Protein AF-A0A2B9P9W4-F1 (afdb_monomer)

Radius of gyration: 16.67 Å; Cα contacts (8 Å, |Δi|>4): 137; chains: 1; bounding box: 28×39×41 Å

Solvent-accessible surface area (backbone atoms only — not comparable to full-atom values): 5024 Å² total; per-residue (Å²): 86,77,50,78,47,74,43,78,90,76,49,26,46,35,44,35,36,29,51,78,93,41,74,84,58,65,47,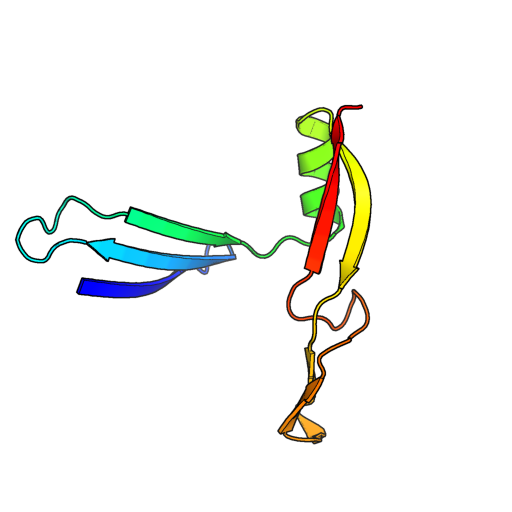71,50,73,48,65,79,66,55,76,65,59,50,47,53,54,28,54,77,68,50,32,37,79,78,47,77,45,49,26,29,25,75,38,72,93,74,72,41,79,35,75,73,36,55,72,93,59,24,78,47,68,46,76,43,71,42,77,108

Organism: Bacillus cereus (NCBI:txid1396)

Foldseek 3Di:
DWDWDADPVQQWTWIWDDDPVCVPPIDIDIDHDDDPVRVCVVCVVVQKDFPDKAAAWAQDVVVRDIDGDDDNVHGPDMDTDIDHD

Nearest PDB structures (foldseek):
  4hgy-assembly1_E  TM=5.062E-01  e=5.703E-01  Streptomyces caelestis
  8c3a-assembly1_e  TM=3.209E-01  e=9.282E+00  Candida albicans

Mean predicted aligned error: 4.75 Å

Secondary structure (DSSP, 8-state):
-EEEEEETTTTEEEEEE--TTSTT--EEEEEE---HHHHHHHHHHTTEEEEEEEE--EEETTTTEEES---TTT-S-EEEEEEE-

pLDDT: mean 93.99, std 3.2, range [80.12, 98.12]

Structure (mmCIF, N/CA/C/O backbone):
data_AF-A0A2B9P9W4-F1
#
_entry.id   AF-A0A2B9P9W4-F1
#
loop_
_atom_site.group_PDB
_atom_site.id
_atom_site.type_symbol
_atom_site.label_atom_id
_atom_site.label_alt_id
_atom_site.label_comp_id
_atom_site.label_asym_id
_atom_site.label_entity_id
_atom_site.label_seq_id
_atom_site.pdbx_PDB_ins_code
_atom_site.Cartn_x
_atom_site.Cartn_y
_atom_site.Cartn_z
_atom_site.occupancy
_atom_site.B_iso_or_equiv
_atom_site.auth_seq_id
_atom_site.auth_comp_id
_atom_site.auth_asym_id
_atom_site.auth_atom_id
_atom_site.pdbx_PDB_model_num
ATOM 1 N N . MET A 1 1 ? 6.194 7.213 -22.290 1.00 94.69 1 MET A N 1
ATOM 2 C CA . MET A 1 1 ? 7.068 6.153 -21.742 1.00 94.69 1 MET A CA 1
ATOM 3 C C . MET A 1 1 ? 6.671 5.915 -20.292 1.00 94.69 1 MET A C 1
ATOM 5 O O . MET A 1 1 ? 6.153 6.841 -19.678 1.00 94.69 1 MET A O 1
ATOM 9 N N . ARG A 1 2 ? 6.827 4.687 -19.783 1.00 96.50 2 ARG A N 1
ATOM 10 C CA . ARG A 1 2 ? 6.485 4.297 -18.405 1.00 96.50 2 ARG A CA 1
ATOM 11 C C . ARG A 1 2 ? 7.620 3.461 -17.823 1.00 96.50 2 ARG A C 1
ATOM 13 O O . ARG A 1 2 ? 8.190 2.653 -18.555 1.00 96.50 2 ARG A O 1
ATOM 20 N N . LYS A 1 3 ? 7.935 3.643 -16.543 1.00 96.31 3 LYS A N 1
ATOM 21 C CA . LYS A 1 3 ? 8.971 2.891 -15.829 1.00 96.31 3 LYS A CA 1
ATOM 22 C C . LYS A 1 3 ? 8.513 2.598 -14.405 1.00 96.31 3 LYS A C 1
ATOM 24 O O . LYS A 1 3 ? 8.115 3.513 -13.691 1.00 96.31 3 LYS A O 1
ATOM 29 N N . TYR A 1 4 ? 8.612 1.333 -14.016 1.00 96.12 4 TYR A N 1
ATOM 30 C CA . TYR A 1 4 ? 8.356 0.887 -12.652 1.00 9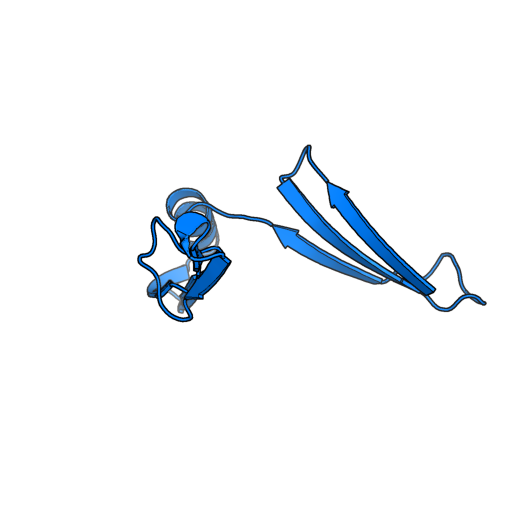6.12 4 TYR A CA 1
ATOM 31 C C . TYR A 1 4 ? 9.663 0.700 -11.906 1.00 96.12 4 TYR A C 1
ATOM 33 O O . TYR A 1 4 ? 10.614 0.141 -12.454 1.00 96.12 4 TYR A O 1
ATOM 41 N N . GLU A 1 5 ? 9.694 1.145 -10.658 1.00 95.12 5 GLU A N 1
ATOM 42 C CA . GLU A 1 5 ? 10.852 1.021 -9.780 1.00 95.12 5 GLU A CA 1
ATOM 43 C C . GLU A 1 5 ? 10.393 0.676 -8.367 1.00 95.12 5 GLU A C 1
ATOM 45 O O . GLU A 1 5 ? 9.283 1.017 -7.959 1.00 95.12 5 GLU A O 1
ATOM 50 N N . TYR A 1 6 ? 11.261 0.000 -7.622 1.00 93.00 6 TYR A N 1
ATOM 51 C CA . TYR A 1 6 ? 11.086 -0.193 -6.192 1.00 93.00 6 TYR A CA 1
ATOM 52 C C . TYR A 1 6 ? 12.180 0.582 -5.463 1.00 93.00 6 TYR A C 1
ATOM 54 O O . TYR A 1 6 ? 13.364 0.275 -5.599 1.00 93.00 6 TYR A O 1
ATOM 62 N N . ASP A 1 7 ? 11.780 1.608 -4.721 1.00 93.12 7 ASP A N 1
ATOM 63 C CA . ASP A 1 7 ? 12.646 2.341 -3.806 1.00 93.12 7 ASP A CA 1
ATOM 64 C C . ASP A 1 7 ? 12.690 1.573 -2.485 1.00 93.12 7 ASP A C 1
ATOM 66 O O . ASP A 1 7 ? 11.794 1.683 -1.649 1.00 93.12 7 ASP A O 1
ATOM 70 N N . SER A 1 8 ? 13.735 0.764 -2.320 1.00 89.19 8 SER A N 1
ATOM 71 C CA . SER A 1 8 ? 13.921 -0.080 -1.141 1.00 89.19 8 SER A CA 1
ATOM 72 C C . SER A 1 8 ? 14.318 0.694 0.115 1.00 89.19 8 SER A C 1
ATOM 74 O O . SER A 1 8 ? 14.245 0.130 1.198 1.00 89.19 8 SER A O 1
ATOM 76 N N . ILE A 1 9 ? 14.779 1.944 -0.012 1.00 90.19 9 ILE A N 1
ATOM 77 C CA . ILE A 1 9 ? 15.171 2.773 1.138 1.00 90.19 9 ILE A CA 1
ATOM 78 C C . ILE A 1 9 ? 13.919 3.305 1.833 1.00 90.19 9 ILE A C 1
ATOM 80 O O . ILE A 1 9 ? 13.861 3.339 3.057 1.00 90.19 9 ILE A O 1
ATOM 84 N N . ASN A 1 10 ? 12.922 3.713 1.047 1.00 87.88 10 ASN A N 1
ATOM 85 C CA . ASN A 1 10 ? 11.673 4.272 1.564 1.00 87.88 10 ASN A CA 1
ATOM 86 C C . ASN A 1 10 ? 10.485 3.302 1.479 1.00 87.88 10 ASN A C 1
ATOM 88 O O . ASN A 1 10 ? 9.371 3.698 1.819 1.00 87.88 10 ASN A O 1
ATOM 92 N N . GLU A 1 11 ? 10.713 2.080 0.992 1.00 88.81 11 GLU A N 1
ATOM 93 C CA . GLU A 1 11 ? 9.716 1.011 0.828 1.00 88.81 11 GLU A CA 1
ATOM 94 C C . GLU A 1 11 ? 8.548 1.426 -0.079 1.00 88.81 11 GLU A C 1
ATOM 96 O O . GLU A 1 11 ? 7.365 1.313 0.261 1.00 88.81 11 GL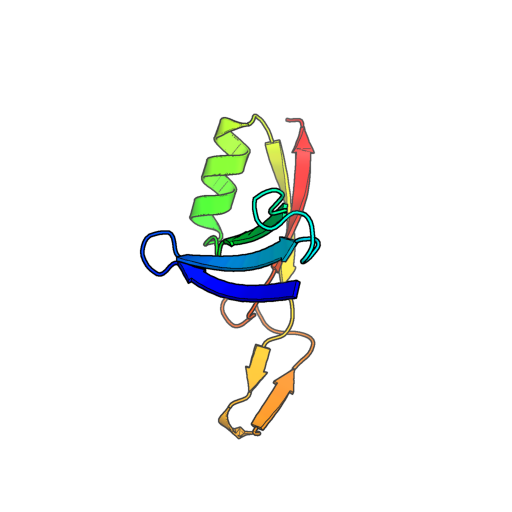U A O 1
ATOM 101 N N . ARG A 1 12 ? 8.889 1.960 -1.260 1.00 92.06 12 ARG A N 1
ATOM 102 C CA . ARG A 1 12 ? 7.919 2.525 -2.209 1.00 92.06 12 ARG A CA 1
ATOM 103 C C . ARG A 1 12 ? 7.959 1.824 -3.553 1.00 92.06 12 ARG A C 1
ATOM 105 O O . ARG A 1 12 ? 9.002 1.721 -4.191 1.00 92.06 12 ARG A O 1
ATOM 112 N N . MET A 1 13 ? 6.783 1.458 -4.041 1.00 92.12 13 MET A N 1
ATOM 113 C CA . MET A 1 13 ? 6.561 1.166 -5.451 1.00 92.12 13 MET A CA 1
ATOM 114 C C . MET A 1 13 ? 6.360 2.489 -6.190 1.00 92.12 13 MET A C 1
ATOM 116 O O . MET A 1 13 ? 5.437 3.248 -5.881 1.00 92.12 13 MET A O 1
ATOM 120 N N . LEU A 1 14 ? 7.233 2.769 -7.151 1.00 95.25 14 LEU A N 1
ATOM 121 C CA . LEU A 1 14 ? 7.211 3.977 -7.963 1.00 95.25 14 LEU A CA 1
ATOM 122 C C . LEU A 1 14 ? 6.772 3.635 -9.383 1.00 95.25 14 LEU A C 1
ATOM 124 O O . LEU A 1 14 ? 7.303 2.722 -10.017 1.00 95.25 14 LEU A O 1
ATOM 128 N N . ASP A 1 15 ? 5.813 4.398 -9.885 1.00 96.81 15 ASP A N 1
ATOM 129 C CA . ASP A 1 15 ? 5.295 4.293 -11.240 1.00 96.81 15 ASP A CA 1
ATOM 130 C C . A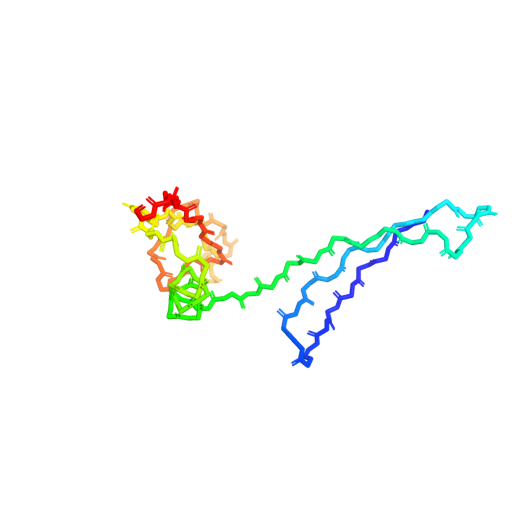SP A 1 15 ? 5.450 5.651 -11.922 1.00 96.81 15 ASP A C 1
ATOM 132 O O . ASP A 1 15 ? 4.738 6.613 -11.615 1.00 96.81 15 ASP A O 1
ATOM 136 N N . ASN A 1 16 ? 6.466 5.733 -12.778 1.00 96.81 16 ASN A N 1
ATOM 137 C CA . ASN A 1 16 ? 6.907 6.949 -13.440 1.00 96.81 16 ASN A CA 1
ATOM 138 C C . ASN A 1 16 ? 6.411 6.972 -14.885 1.00 96.81 16 ASN A C 1
ATOM 140 O O . ASN A 1 16 ? 6.584 5.999 -15.624 1.00 96.81 16 ASN A O 1
ATOM 144 N N . TRP A 1 17 ? 5.884 8.111 -15.327 1.00 97.56 17 TRP A N 1
ATOM 145 C CA . TRP A 1 17 ? 5.353 8.297 -16.679 1.00 97.56 17 TRP A CA 1
ATOM 146 C C . TRP A 1 17 ? 5.735 9.661 -17.224 1.00 97.56 17 TRP A C 1
ATOM 148 O O . TRP A 1 17 ? 5.664 10.659 -16.514 1.00 97.56 17 TRP A O 1
ATOM 158 N N . TRP A 1 18 ? 6.094 9.704 -18.504 1.00 97.81 18 TRP A N 1
ATOM 159 C CA . TRP A 1 18 ? 6.425 10.949 -19.193 1.00 97.81 18 TRP A CA 1
ATOM 160 C C . TRP A 1 18 ? 6.152 10.860 -20.692 1.00 97.81 18 TRP A C 1
ATOM 162 O O . TRP A 1 18 ? 6.170 9.777 -21.299 1.00 97.81 18 TRP A O 1
ATOM 172 N N . ASN A 1 19 ? 5.926 12.017 -21.311 1.00 96.81 19 ASN A N 1
ATOM 173 C CA . ASN A 1 19 ? 5.903 12.148 -22.763 1.00 96.81 19 ASN A CA 1
ATOM 174 C C . ASN A 1 19 ? 7.336 11.947 -23.303 1.00 96.81 19 ASN A C 1
ATOM 176 O O . ASN A 1 19 ? 8.243 12.636 -22.844 1.00 96.81 19 ASN A O 1
ATOM 180 N N . PRO A 1 20 ? 7.593 11.041 -24.269 1.00 95.31 20 PRO A N 1
ATOM 181 C CA . PRO A 1 20 ? 8.937 10.850 -24.828 1.00 95.31 20 PRO A CA 1
ATOM 182 C C . PRO A 1 20 ? 9.567 12.124 -25.405 1.00 95.31 20 PRO A C 1
ATOM 184 O O . PRO A 1 20 ? 10.786 12.256 -25.384 1.00 95.31 20 PRO A O 1
ATOM 187 N N . ASN A 1 21 ? 8.744 13.065 -25.878 1.00 97.31 21 ASN A N 1
ATOM 188 C CA . ASN A 1 21 ? 9.208 14.352 -26.402 1.00 97.31 21 ASN A CA 1
ATOM 189 C C . ASN A 1 21 ? 9.523 15.373 -25.293 1.00 97.31 21 ASN A C 1
ATOM 191 O O . ASN A 1 21 ? 10.121 16.409 -25.567 1.00 97.31 21 ASN A O 1
ATOM 195 N N . GLN A 1 22 ? 9.126 15.090 -24.050 1.00 95.81 22 GLN A N 1
ATOM 196 C CA . GLN A 1 22 ? 9.378 15.910 -22.863 1.00 95.81 22 GLN A CA 1
ATOM 197 C C . GLN A 1 22 ? 9.901 15.006 -21.732 1.00 95.81 22 GLN A C 1
ATOM 199 O O . GLN A 1 22 ? 9.214 14.790 -20.734 1.00 95.81 22 GLN A O 1
ATOM 204 N N . PRO A 1 23 ? 11.114 14.434 -21.870 1.00 92.75 23 PRO A N 1
ATOM 205 C CA . PRO A 1 23 ? 11.623 13.410 -20.953 1.00 92.75 23 PRO A CA 1
ATOM 206 C C . PRO A 1 23 ? 11.823 13.886 -19.508 1.00 92.75 23 PRO A C 1
ATOM 208 O O . PRO A 1 23 ? 11.955 13.058 -18.614 1.00 92.75 23 PRO A O 1
ATOM 211 N N . ASN A 1 24 ? 11.817 15.200 -19.280 1.00 94.75 24 ASN A N 1
ATOM 212 C CA . ASN A 1 24 ? 11.972 15.800 -17.957 1.00 94.75 24 ASN A CA 1
ATOM 213 C C . ASN A 1 24 ? 10.628 16.055 -17.247 1.00 94.75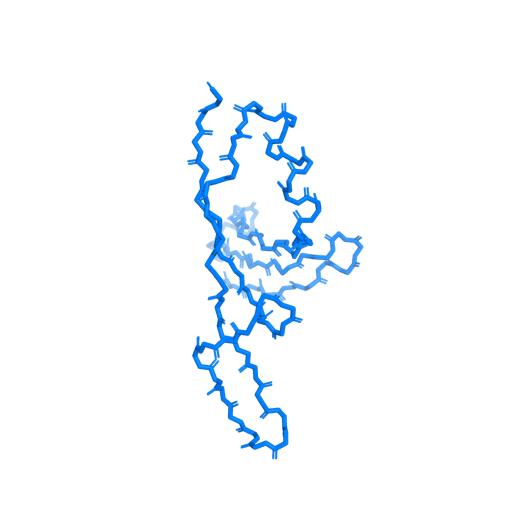 24 ASN A C 1
ATOM 215 O O . ASN A 1 24 ? 10.622 16.369 -16.061 1.00 94.75 24 ASN A O 1
ATOM 219 N N . GLU A 1 25 ? 9.493 15.922 -17.940 1.00 96.31 25 GLU A N 1
ATOM 220 C CA . GLU A 1 25 ? 8.152 16.104 -17.365 1.00 96.31 25 GLU A CA 1
ATOM 221 C C . GLU A 1 25 ? 7.621 14.765 -16.841 1.00 96.31 25 GLU A C 1
ATOM 223 O O . GLU A 1 25 ? 6.718 14.148 -17.412 1.00 96.31 25 GLU A O 1
ATOM 228 N N . ILE A 1 26 ? 8.247 14.283 -15.765 1.00 96.62 26 ILE A N 1
ATOM 229 C CA . ILE A 1 26 ? 7.902 13.008 -15.138 1.00 96.62 26 ILE A CA 1
ATOM 230 C C . ILE A 1 26 ? 6.796 13.224 -14.109 1.00 96.62 26 ILE A C 1
ATOM 232 O O . ILE A 1 26 ? 6.931 14.009 -13.172 1.00 96.62 26 ILE A O 1
ATOM 236 N N . VAL A 1 27 ? 5.715 12.468 -14.262 1.00 96.94 27 VAL A N 1
ATOM 237 C CA . VAL A 1 27 ? 4.720 12.253 -13.212 1.00 96.94 27 VAL A CA 1
ATOM 238 C C . VAL A 1 27 ? 5.071 10.954 -12.495 1.00 96.94 27 VAL A C 1
ATOM 240 O O . VAL A 1 27 ? 5.373 9.955 -13.148 1.00 96.94 27 VAL A O 1
ATOM 243 N N . THR A 1 28 ? 5.000 10.947 -11.166 1.00 96.25 28 THR A N 1
ATOM 244 C CA . THR A 1 28 ? 5.268 9.759 -10.345 1.00 96.25 28 THR A CA 1
ATOM 245 C C . THR A 1 28 ? 4.060 9.449 -9.478 1.00 96.25 28 THR A C 1
ATOM 247 O O . THR A 1 28 ? 3.670 10.253 -8.631 1.00 96.25 28 THR A O 1
ATOM 250 N N . GLN A 1 29 ? 3.493 8.257 -9.644 1.00 94.94 29 GLN A N 1
ATOM 251 C CA . GLN A 1 29 ? 2.670 7.655 -8.605 1.00 94.94 29 GLN A CA 1
ATOM 252 C C . GLN A 1 29 ? 3.589 6.891 -7.654 1.00 94.94 29 GLN A C 1
ATOM 254 O O . GLN A 1 29 ? 4.501 6.184 -8.073 1.00 94.94 29 GLN A O 1
ATOM 259 N N . SER A 1 30 ? 3.340 7.044 -6.360 1.00 92.38 30 SER A N 1
ATOM 260 C CA . SER A 1 30 ? 4.111 6.400 -5.310 1.00 92.38 30 SER A CA 1
ATOM 261 C C . SER A 1 30 ? 3.173 5.685 -4.361 1.00 92.38 30 SER A C 1
ATOM 263 O O . SER A 1 30 ? 2.341 6.328 -3.723 1.00 92.38 30 SER A O 1
ATOM 265 N N . LEU A 1 31 ? 3.370 4.383 -4.208 1.00 87.75 31 LEU A N 1
ATOM 266 C CA . LEU A 1 31 ? 2.671 3.569 -3.226 1.00 87.75 31 LEU A CA 1
ATOM 267 C C . LEU A 1 31 ? 3.683 3.134 -2.171 1.00 87.75 31 LEU A C 1
ATOM 269 O O . LEU A 1 31 ? 4.615 2.399 -2.485 1.00 87.75 31 LEU A O 1
ATOM 273 N N . ARG A 1 32 ? 3.514 3.622 -0.942 1.00 87.44 32 ARG A N 1
ATOM 274 C CA . ARG A 1 32 ? 4.288 3.174 0.217 1.00 87.44 32 ARG A CA 1
ATOM 275 C C . ARG A 1 32 ? 3.479 2.136 0.984 1.00 87.44 32 ARG A C 1
ATOM 277 O O . ARG A 1 32 ? 2.264 2.290 1.119 1.00 87.44 32 ARG A O 1
ATOM 284 N N . CYS A 1 33 ? 4.147 1.103 1.476 1.00 80.12 33 CYS A N 1
ATOM 285 C CA . CYS A 1 33 ? 3.556 0.191 2.445 1.00 80.12 33 CYS A CA 1
ATOM 286 C C . CYS A 1 33 ? 3.619 0.852 3.823 1.00 80.12 33 CYS A C 1
ATOM 288 O O . CYS A 1 33 ? 4.696 1.251 4.246 1.00 80.12 33 CYS A O 1
ATOM 290 N N . TYR A 1 34 ? 2.476 0.984 4.489 1.00 88.75 34 TYR A N 1
ATOM 291 C CA . TYR A 1 34 ? 2.421 1.414 5.883 1.00 88.75 34 TYR A CA 1
ATOM 292 C C . TYR A 1 34 ? 1.945 0.251 6.737 1.00 88.75 34 TYR A C 1
ATOM 294 O O . TYR A 1 34 ? 0.970 -0.418 6.366 1.00 88.75 34 TYR A O 1
ATOM 302 N N . THR A 1 35 ? 2.567 0.029 7.891 1.00 89.38 35 THR A N 1
ATOM 303 C CA . THR A 1 35 ? 1.927 -0.771 8.938 1.00 89.38 35 THR A CA 1
ATOM 304 C C . THR A 1 35 ? 0.690 -0.040 9.468 1.00 89.38 35 THR A C 1
ATOM 306 O O . THR A 1 35 ? 0.464 1.142 9.191 1.00 89.38 35 THR A O 1
ATOM 309 N N . VAL A 1 36 ? -0.156 -0.755 10.211 1.00 91.50 36 VAL A N 1
ATOM 310 C CA . VAL A 1 36 ? -1.351 -0.155 10.825 1.00 91.50 36 VAL A CA 1
ATOM 311 C C . VAL A 1 36 ? -0.949 0.901 11.856 1.00 91.50 36 VAL A C 1
ATOM 313 O O . VAL A 1 36 ? -1.628 1.914 11.992 1.00 91.50 36 VAL A O 1
ATOM 316 N N . GLU A 1 37 ? 0.166 0.679 12.545 1.00 93.75 37 GLU A N 1
ATOM 317 C CA . GLU A 1 37 ? 0.751 1.602 13.510 1.00 93.75 37 GLU A CA 1
ATOM 318 C C . GLU A 1 37 ? 1.254 2.869 12.807 1.00 93.75 37 GLU A C 1
ATOM 320 O O . GLU A 1 37 ? 0.803 3.960 13.139 1.00 93.75 37 GLU A O 1
ATOM 325 N N . GLU A 1 38 ? 2.073 2.732 11.758 1.00 93.81 38 GLU A N 1
ATOM 326 C CA . GLU A 1 38 ? 2.618 3.880 11.019 1.00 93.81 38 GLU A CA 1
ATOM 327 C C . GLU A 1 38 ? 1.521 4.767 10.421 1.00 93.81 38 GLU A C 1
ATOM 329 O O . GLU A 1 38 ? 1.598 5.994 10.482 1.00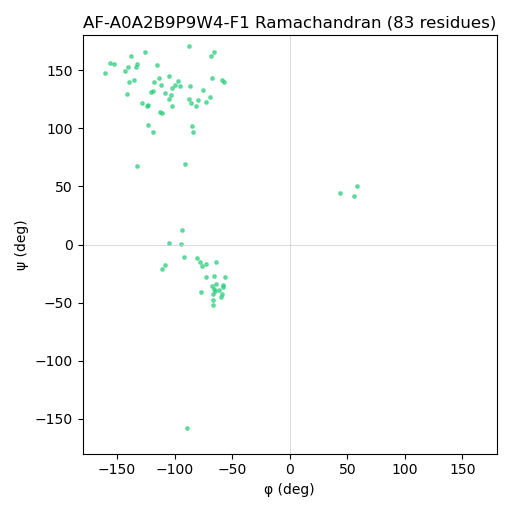 93.81 38 GLU A O 1
ATOM 334 N N . ILE A 1 39 ? 0.477 4.165 9.837 1.00 93.88 39 ILE A N 1
ATOM 335 C CA . ILE A 1 39 ? -0.621 4.955 9.273 1.00 93.88 39 ILE A CA 1
ATOM 336 C C . ILE A 1 39 ? -1.505 5.577 10.361 1.00 93.88 39 ILE A C 1
ATOM 338 O O . ILE A 1 39 ? -2.110 6.624 10.120 1.00 93.88 39 ILE A O 1
ATOM 342 N N . SER A 1 40 ? -1.590 4.954 11.541 1.00 95.31 40 SER A N 1
ATOM 343 C CA . SER A 1 40 ? -2.291 5.520 12.694 1.00 95.31 40 SER A CA 1
ATOM 344 C C . SER A 1 40 ? -1.571 6.763 13.203 1.00 95.31 40 SER A C 1
ATOM 346 O O . SER A 1 40 ? -2.216 7.799 13.349 1.00 9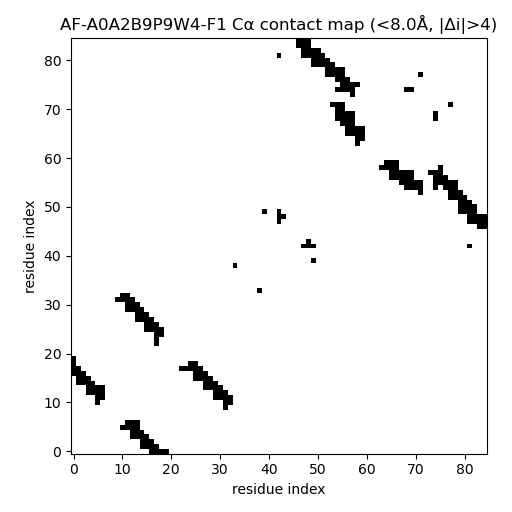5.31 40 SER A O 1
ATOM 348 N N . ASP A 1 41 ? -0.250 6.687 13.371 1.00 96.69 41 ASP A N 1
ATOM 349 C CA . ASP A 1 41 ? 0.579 7.811 13.814 1.00 96.69 41 ASP A CA 1
ATOM 350 C C . ASP A 1 41 ? 0.468 8.994 12.836 1.00 96.69 41 ASP A C 1
ATOM 352 O O . ASP A 1 41 ? 0.192 10.122 13.245 1.00 96.69 41 ASP A O 1
ATOM 356 N N . LEU A 1 42 ? 0.538 8.728 11.525 1.00 95.19 42 LEU A N 1
ATOM 357 C CA . LEU A 1 42 ? 0.336 9.751 10.489 1.00 95.19 42 LEU A CA 1
ATOM 358 C C . LEU A 1 42 ? -1.063 10.381 10.529 1.00 95.19 42 LEU A C 1
ATOM 360 O O . LEU A 1 42 ? -1.220 11.582 10.310 1.00 95.19 42 LEU A O 1
ATOM 364 N N . CYS A 1 43 ? -2.108 9.588 10.785 1.00 96.62 43 CYS A N 1
ATOM 365 C CA . CYS A 1 43 ? -3.455 10.136 10.938 1.00 96.62 43 CYS A CA 1
ATOM 366 C C . CYS A 1 43 ? -3.554 11.025 12.182 1.00 96.62 43 CYS A C 1
ATOM 368 O O . CYS A 1 43 ? -4.232 12.055 12.145 1.00 96.62 43 CYS A O 1
ATOM 370 N N . ASP A 1 44 ? -2.886 10.644 13.269 1.00 96.56 44 ASP A N 1
ATOM 371 C CA . ASP A 1 44 ? -2.890 11.405 14.509 1.00 96.56 44 ASP A CA 1
ATOM 372 C C . ASP A 1 44 ? -2.188 12.758 14.365 1.00 96.56 44 ASP A C 1
ATOM 374 O O . ASP A 1 44 ? -2.753 13.760 14.822 1.00 96.56 44 ASP A O 1
ATOM 378 N N . GLU A 1 45 ? -1.044 12.801 13.6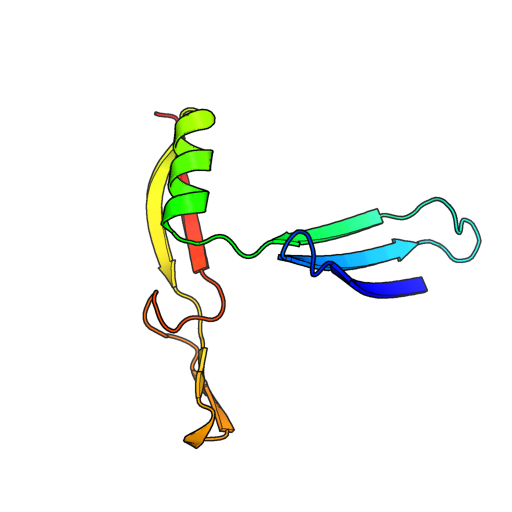74 1.00 97.62 45 GLU A N 1
ATOM 379 C CA . GLU A 1 45 ? -0.314 14.029 13.320 1.00 97.62 45 GLU A CA 1
ATOM 380 C C . GLU A 1 45 ? -1.178 15.006 12.503 1.00 97.62 45 GLU A C 1
ATOM 382 O O . GLU A 1 45 ? -1.147 16.216 12.733 1.00 97.62 45 GLU A O 1
ATOM 387 N N . GLU A 1 46 ? -2.031 14.484 11.618 1.00 96.94 46 GLU A N 1
ATOM 388 C CA . GLU A 1 46 ? -2.896 15.270 10.725 1.00 96.94 46 GLU A CA 1
ATOM 389 C C . GLU A 1 46 ? -4.308 15.537 11.288 1.00 96.94 46 GLU A C 1
ATOM 391 O O . GLU A 1 46 ? -5.212 15.987 10.575 1.00 96.94 46 GLU A O 1
ATOM 396 N N . ASN A 1 47 ? -4.534 15.277 12.582 1.00 97.12 47 ASN A N 1
ATOM 397 C CA . ASN A 1 47 ? -5.828 15.466 13.249 1.00 97.12 47 ASN A CA 1
ATOM 398 C C . ASN A 1 47 ? -6.982 14.698 12.555 1.00 97.12 47 ASN A C 1
ATOM 400 O O . ASN A 1 47 ? -8.111 15.190 12.405 1.00 97.12 47 ASN A O 1
ATOM 404 N N . LEU A 1 48 ? -6.697 13.460 12.142 1.00 98.12 48 LEU A N 1
ATOM 405 C CA . LEU A 1 48 ? -7.629 12.508 11.541 1.00 98.12 48 LEU A CA 1
ATOM 406 C C . LEU A 1 48 ? -7.857 11.306 12.468 1.00 98.12 48 LEU A C 1
ATOM 408 O O . LEU A 1 48 ? -6.949 10.816 13.123 1.00 98.12 48 LEU A O 1
ATOM 412 N N . ASN A 1 49 ? -9.086 10.798 12.499 1.00 97.31 49 ASN A N 1
ATOM 413 C CA . ASN A 1 49 ? -9.440 9.535 13.144 1.00 97.31 49 ASN A CA 1
ATOM 414 C C . ASN A 1 49 ? -9.629 8.449 12.084 1.00 97.31 49 ASN A C 1
ATOM 416 O O . ASN A 1 49 ? -10.453 8.621 11.177 1.00 97.31 49 ASN A O 1
ATOM 420 N N . ILE A 1 50 ? -8.975 7.300 12.254 1.00 96.94 50 ILE A N 1
ATOM 421 C CA . ILE A 1 50 ? -9.315 6.077 11.520 1.00 96.94 50 ILE A CA 1
ATOM 422 C C . ILE A 1 50 ? -10.635 5.535 12.082 1.00 96.94 50 ILE A C 1
ATOM 424 O O . ILE A 1 50 ? -10.758 5.269 13.273 1.00 96.94 50 ILE A O 1
ATOM 428 N N . VAL A 1 51 ? -11.649 5.379 11.229 1.00 97.62 51 VAL A N 1
ATOM 429 C CA . VAL A 1 51 ? -12.978 4.870 11.632 1.00 97.62 51 VAL A CA 1
ATOM 430 C C . VAL A 1 51 ? -13.269 3.467 11.128 1.00 97.62 51 VAL A C 1
ATOM 432 O O . VAL A 1 51 ? -14.198 2.827 11.612 1.00 97.62 51 VAL A O 1
ATOM 435 N N . ALA A 1 52 ? -12.520 3.003 10.131 1.00 97.12 52 ALA A N 1
ATOM 436 C CA . ALA A 1 52 ? -12.599 1.638 9.641 1.00 97.12 52 ALA A CA 1
ATOM 437 C C . ALA A 1 52 ? -11.333 1.278 8.865 1.00 97.12 52 ALA A C 1
ATOM 439 O O . ALA A 1 52 ? -10.763 2.122 8.167 1.00 97.12 52 ALA A O 1
ATOM 440 N N . ILE A 1 53 ? -10.959 0.004 8.944 1.00 95.69 53 ILE A N 1
ATOM 441 C CA . ILE A 1 53 ? -9.911 -0.613 8.135 1.00 95.69 53 ILE A CA 1
ATOM 442 C C . ILE A 1 53 ? -10.565 -1.725 7.320 1.00 95.69 53 ILE A C 1
ATOM 444 O O . ILE A 1 53 ? -11.325 -2.534 7.850 1.00 95.69 53 ILE A O 1
ATOM 448 N N . PHE A 1 54 ? -10.276 -1.748 6.025 1.00 95.31 54 PHE A N 1
ATOM 449 C CA . PHE A 1 54 ? -10.789 -2.723 5.074 1.00 95.31 54 PHE A CA 1
ATOM 450 C C . PHE A 1 54 ? -9.605 -3.494 4.488 1.00 95.31 54 PHE A C 1
ATOM 452 O O . PHE A 1 54 ? -8.971 -2.989 3.552 1.00 95.31 54 PHE A O 1
ATOM 459 N N . PRO A 1 55 ? -9.285 -4.681 5.032 1.00 95.12 55 PRO A N 1
ATOM 460 C CA . PRO A 1 55 ? -8.291 -5.570 4.446 1.00 95.12 55 PRO A CA 1
ATOM 461 C C . PRO A 1 55 ? -8.661 -5.923 3.005 1.00 95.12 55 PRO A C 1
ATOM 463 O O . PRO A 1 55 ? -9.835 -6.124 2.683 1.00 95.12 55 PRO A O 1
ATOM 466 N N . GLY A 1 56 ? -7.658 -5.969 2.138 1.00 93.69 56 GLY A N 1
ATOM 467 C CA . GLY A 1 56 ? -7.771 -6.488 0.783 1.00 93.69 56 GLY A CA 1
ATOM 468 C C . GLY A 1 56 ? -7.498 -7.989 0.728 1.00 93.69 56 GLY A C 1
ATOM 469 O O . GLY A 1 56 ? -7.606 -8.713 1.721 1.00 93.69 56 GLY A O 1
ATOM 470 N N . GLY A 1 57 ? -7.125 -8.455 -0.458 1.00 94.62 57 GLY A N 1
ATOM 471 C CA . GLY A 1 57 ? -6.782 -9.851 -0.678 1.00 94.62 57 GLY A CA 1
ATOM 472 C C . GLY A 1 57 ? -5.316 -10.184 -0.413 1.00 94.62 57 GLY A C 1
ATOM 473 O O . GLY A 1 57 ? -4.468 -9.306 -0.245 1.00 94.62 57 GLY A O 1
ATOM 474 N N . ALA A 1 58 ? -5.021 -11.478 -0.424 1.00 95.88 58 ALA A N 1
ATOM 475 C CA . ALA A 1 58 ? -3.687 -12.041 -0.256 1.00 95.88 58 ALA A CA 1
ATOM 476 C C . ALA A 1 58 ? -3.419 -13.118 -1.307 1.00 95.88 58 ALA A C 1
ATOM 478 O O . ALA A 1 58 ? -4.345 -13.781 -1.777 1.00 95.88 58 ALA A O 1
ATOM 479 N N . PHE A 1 59 ? -2.155 -13.334 -1.664 1.00 93.62 59 PHE A N 1
ATOM 480 C CA . PHE A 1 59 ? -1.789 -14.473 -2.501 1.00 93.62 59 PHE A CA 1
ATOM 481 C C . PHE A 1 59 ? -1.571 -15.716 -1.627 1.00 93.62 59 PHE A C 1
ATOM 483 O O . PHE A 1 59 ? -0.756 -15.705 -0.711 1.00 93.62 59 PHE A O 1
ATOM 490 N N . ASP A 1 60 ? -2.318 -16.788 -1.893 1.00 93.19 60 ASP A N 1
ATOM 491 C CA . ASP A 1 60 ? -2.104 -18.100 -1.283 1.00 93.19 60 ASP A CA 1
ATOM 492 C C . ASP A 1 60 ? -1.038 -18.837 -2.098 1.00 93.19 60 ASP A C 1
ATOM 494 O O . ASP A 1 60 ? -1.331 -19.336 -3.187 1.00 93.19 60 ASP A O 1
ATOM 498 N N . PHE A 1 61 ? 0.195 -18.861 -1.587 1.00 90.50 61 PHE A N 1
ATOM 499 C CA . PHE A 1 61 ? 1.340 -19.473 -2.266 1.00 90.50 61 PHE A CA 1
ATOM 500 C C . PHE A 1 61 ? 1.216 -20.995 -2.381 1.00 90.50 61 PHE A C 1
ATOM 502 O O . PHE A 1 61 ? 1.557 -21.546 -3.423 1.00 90.50 61 PHE A O 1
ATOM 509 N N . GLU A 1 62 ? 0.642 -21.661 -1.376 1.00 94.31 62 GLU A N 1
ATOM 510 C CA . GLU A 1 62 ? 0.423 -23.114 -1.385 1.00 94.31 62 GLU A CA 1
ATOM 511 C C . GLU A 1 62 ? -0.567 -23.526 -2.478 1.00 94.31 62 GLU A C 1
ATOM 513 O O . GLU A 1 62 ? -0.397 -24.532 -3.164 1.00 94.31 62 GLU A O 1
ATOM 518 N N . LYS A 1 63 ? -1.621 -22.726 -2.672 1.00 94.50 63 LYS A N 1
ATOM 519 C CA . LYS A 1 63 ? -2.645 -22.970 -3.701 1.00 94.50 63 LYS A CA 1
ATOM 520 C C . LYS A 1 63 ? -2.375 -22.227 -5.007 1.00 94.50 63 LYS A C 1
ATOM 522 O O . LYS A 1 63 ? -3.198 -22.311 -5.918 1.00 94.50 63 LYS A O 1
ATOM 527 N N . SER A 1 64 ? -1.274 -21.477 -5.077 1.00 94.38 64 SER A N 1
ATOM 528 C CA . SER A 1 64 ? -0.885 -20.601 -6.184 1.00 94.38 64 SER A CA 1
ATOM 529 C C . SER A 1 64 ? -2.047 -19.754 -6.731 1.00 94.38 64 SER A C 1
ATOM 531 O O . SER A 1 64 ? -2.247 -19.658 -7.946 1.00 94.38 64 SER A O 1
ATOM 533 N N . ARG A 1 65 ? -2.851 -19.157 -5.841 1.00 96.06 65 ARG A N 1
ATOM 534 C CA . ARG A 1 65 ? -4.042 -18.380 -6.227 1.00 96.06 65 ARG A CA 1
ATOM 535 C C . ARG A 1 65 ? -4.265 -17.164 -5.345 1.00 96.06 65 ARG A C 1
ATOM 537 O O . ARG A 1 65 ? -4.002 -17.187 -4.146 1.00 96.06 65 ARG A O 1
ATOM 544 N N . TYR A 1 66 ? -4.851 -16.126 -5.927 1.00 94.56 66 TYR A N 1
ATOM 545 C CA . TYR A 1 66 ? -5.274 -14.950 -5.179 1.00 94.56 66 TYR A CA 1
ATOM 546 C C . TYR A 1 66 ? -6.555 -15.229 -4.376 1.00 94.56 66 TYR A C 1
ATOM 548 O O . TYR A 1 66 ? -7.514 -15.801 -4.897 1.00 94.56 66 TYR A O 1
ATOM 556 N N . LYS A 1 67 ? -6.566 -14.830 -3.104 1.00 94.50 67 LYS A N 1
ATOM 557 C CA . LYS A 1 67 ? -7.745 -14.779 -2.233 1.00 94.50 67 LYS A CA 1
ATOM 558 C C . LYS A 1 67 ? -8.191 -13.330 -2.138 1.00 94.50 67 LYS A C 1
ATOM 560 O O . LYS A 1 67 ? -7.436 -12.511 -1.633 1.00 94.50 67 LYS A O 1
ATOM 565 N N . GLU A 1 68 ? -9.407 -13.021 -2.574 1.00 92.44 68 GLU A N 1
ATOM 566 C CA . GLU A 1 68 ? -9.912 -11.638 -2.579 1.00 92.44 68 GLU A CA 1
ATOM 567 C C . GLU A 1 68 ? -10.093 -11.037 -1.182 1.00 92.44 68 GLU A C 1
ATOM 569 O O . GLU A 1 68 ? -9.984 -9.825 -1.018 1.00 92.44 68 GLU A O 1
ATOM 574 N N . GLN A 1 69 ? -10.339 -11.878 -0.176 1.00 89.56 69 GLN A N 1
ATOM 575 C CA . GLN A 1 69 ? -10.519 -11.457 1.205 1.00 89.56 69 GLN A CA 1
ATOM 576 C C . GLN A 1 69 ? -9.529 -12.195 2.104 1.00 89.56 69 GLN A C 1
ATOM 578 O O . GLN A 1 69 ? -9.540 -13.426 2.179 1.00 89.56 69 GLN A O 1
ATOM 583 N N . ALA A 1 70 ? -8.675 -11.427 2.771 1.00 93.56 70 ALA A N 1
ATOM 584 C CA . ALA A 1 70 ? -7.712 -11.911 3.748 1.00 93.56 70 ALA A CA 1
ATOM 585 C C . ALA A 1 70 ? -7.877 -11.167 5.079 1.00 93.56 70 ALA A C 1
ATOM 587 O O . ALA A 1 70 ? -8.564 -10.144 5.158 1.00 93.56 70 ALA A O 1
ATOM 588 N N . SER A 1 71 ? -7.268 -11.693 6.141 1.00 93.81 71 SER A N 1
ATOM 589 C CA . SER A 1 71 ? -7.157 -10.944 7.390 1.00 93.81 71 SER A CA 1
ATOM 590 C C . SER A 1 71 ? -6.209 -9.751 7.216 1.00 93.81 71 SER A C 1
ATOM 592 O O . SER A 1 71 ? -5.402 -9.715 6.287 1.00 93.81 71 SER A O 1
ATOM 594 N N . LEU A 1 72 ? -6.279 -8.772 8.121 1.00 92.25 72 LEU A N 1
ATOM 595 C CA . LEU A 1 72 ? -5.414 -7.588 8.072 1.00 92.25 72 LEU A CA 1
ATOM 596 C C . LEU A 1 72 ? -3.917 -7.941 8.115 1.00 92.25 72 LEU A C 1
ATOM 598 O O . LEU A 1 72 ? -3.117 -7.290 7.456 1.00 92.25 72 LEU A O 1
ATOM 602 N N . HIS A 1 73 ? -3.552 -8.995 8.847 1.00 89.94 73 HIS A N 1
ATOM 603 C CA . HIS A 1 73 ? -2.163 -9.447 8.979 1.00 89.94 73 HIS A CA 1
ATOM 604 C C . HIS A 1 73 ? -1.656 -10.236 7.765 1.00 89.94 73 HIS A C 1
ATOM 606 O O . HIS A 1 73 ? -0.457 -10.451 7.634 1.00 89.94 73 HIS A O 1
ATOM 612 N N . GLU A 1 74 ? -2.558 -10.683 6.891 1.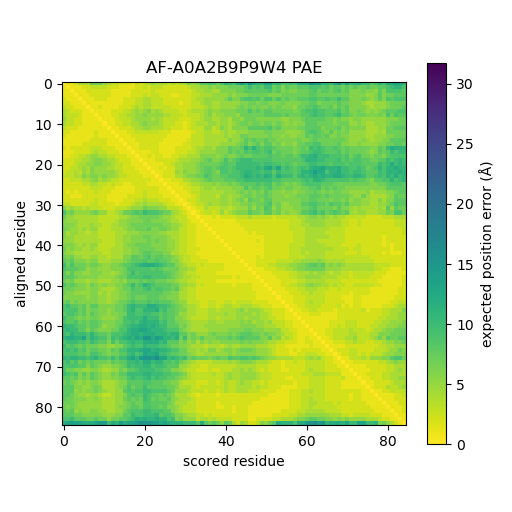00 90.38 74 GLU A N 1
ATOM 613 C CA . GLU A 1 74 ? -2.224 -11.501 5.722 1.00 90.38 74 GLU A CA 1
ATOM 614 C C . GLU A 1 74 ? -2.426 -10.751 4.400 1.00 90.38 74 GLU A C 1
ATOM 616 O O . GLU A 1 74 ? -1.887 -11.162 3.373 1.00 90.38 74 GLU A O 1
ATOM 621 N N . CYS A 1 75 ? -3.233 -9.685 4.389 1.00 92.44 75 CYS A N 1
ATOM 622 C CA . CYS A 1 75 ? -3.567 -8.962 3.169 1.00 92.44 75 CYS A CA 1
ATOM 623 C C . CYS A 1 75 ? -2.353 -8.228 2.582 1.00 92.44 75 CYS A C 1
ATOM 625 O O . CYS A 1 75 ? -1.536 -7.660 3.300 1.00 92.44 75 CYS A O 1
ATOM 627 N N . LEU A 1 76 ? -2.270 -8.194 1.251 1.00 89.31 76 LEU A N 1
ATOM 628 C CA . LEU A 1 76 ? -1.222 -7.469 0.521 1.00 89.31 76 LEU A CA 1
ATOM 629 C C . LEU A 1 76 ? -1.460 -5.956 0.493 1.00 89.31 76 LEU A C 1
ATOM 631 O O . LEU A 1 76 ? -0.561 -5.184 0.171 1.00 89.31 76 LEU A O 1
ATOM 635 N N . SER A 1 77 ? -2.689 -5.530 0.763 1.00 88.94 77 SER A N 1
ATOM 636 C CA . SER A 1 77 ? -3.072 -4.129 0.849 1.00 88.94 77 SER A CA 1
ATOM 637 C C . SER A 1 77 ? -4.317 -3.986 1.709 1.00 88.94 77 SER A C 1
ATOM 639 O O . SER A 1 77 ? -5.121 -4.909 1.825 1.00 88.94 77 SER A O 1
ATOM 641 N N . TYR A 1 78 ? -4.503 -2.806 2.285 1.00 92.12 78 TYR A N 1
ATOM 642 C CA . TYR A 1 78 ? -5.717 -2.437 2.995 1.00 92.12 78 TYR A CA 1
ATOM 643 C C . TYR A 1 78 ? -6.104 -1.005 2.633 1.00 92.12 78 TYR A C 1
ATOM 645 O O . TYR A 1 78 ? -5.312 -0.229 2.098 1.00 92.12 78 TYR A O 1
ATOM 653 N N . ARG A 1 79 ? -7.357 -0.651 2.909 1.00 92.81 79 ARG A N 1
ATOM 654 C CA . ARG A 1 79 ? -7.845 0.726 2.815 1.00 92.81 79 ARG A CA 1
ATOM 655 C C . ARG A 1 79 ? -8.288 1.187 4.186 1.00 92.81 79 ARG A C 1
ATOM 657 O O . ARG A 1 79 ? -8.951 0.437 4.898 1.00 92.81 79 ARG A O 1
ATOM 664 N N . ILE A 1 80 ? -7.992 2.433 4.517 1.00 95.31 80 ILE A N 1
ATOM 665 C CA . ILE A 1 80 ? -8.531 3.080 5.710 1.00 95.31 80 ILE A CA 1
ATOM 666 C C . ILE A 1 80 ? -9.620 4.065 5.313 1.00 95.31 80 ILE A C 1
ATOM 668 O O . ILE A 1 80 ? -9.554 4.718 4.271 1.00 95.31 80 ILE A O 1
ATOM 672 N N . LYS A 1 81 ? -10.636 4.178 6.161 1.00 97.19 81 LYS A N 1
ATOM 673 C CA . LYS A 1 81 ? -11.571 5.296 6.130 1.00 97.19 81 LYS A CA 1
ATOM 674 C C . LYS A 1 81 ? -11.225 6.207 7.289 1.00 97.19 81 LYS A C 1
ATOM 676 O O . LYS A 1 81 ? -11.210 5.764 8.436 1.00 97.19 81 LYS A O 1
ATOM 681 N N . VAL A 1 82 ? -10.993 7.471 6.972 1.00 97.62 82 VAL A N 1
ATOM 682 C CA . VAL A 1 82 ? -10.652 8.505 7.946 1.00 97.62 82 VAL A CA 1
ATOM 683 C C . VAL A 1 82 ? -11.747 9.563 8.018 1.00 97.62 82 VAL A C 1
ATOM 685 O O . VAL A 1 82 ? -12.499 9.768 7.062 1.00 97.62 82 VAL A O 1
ATOM 688 N N . LYS A 1 83 ? -11.842 10.237 9.161 1.00 97.69 83 LYS A N 1
ATOM 689 C CA . LYS A 1 83 ? -12.627 11.465 9.343 1.00 97.69 83 LYS A CA 1
ATOM 690 C C . LYS A 1 83 ? -11.779 12.496 10.076 1.00 97.69 83 LYS A C 1
ATOM 692 O O . LYS A 1 83 ? -10.899 12.114 10.839 1.00 97.69 83 LYS A O 1
ATOM 697 N N . LYS A 1 84 ? -12.078 13.784 9.902 1.00 96.44 84 LYS A N 1
ATOM 698 C CA . LYS A 1 84 ? -11.524 14.815 10.790 1.00 96.44 84 LYS A CA 1
ATOM 699 C C . LYS A 1 84 ? -11.942 14.529 12.233 1.00 96.44 84 LYS A C 1
ATOM 701 O O . LYS A 1 84 ? -13.057 14.037 12.447 1.00 96.44 84 LYS A O 1
ATOM 706 N N . LYS A 1 85 ? -11.022 14.763 13.170 1.00 90.00 85 LYS A N 1
ATOM 707 C CA . LYS A 1 85 ? -11.318 14.699 14.604 1.00 90.00 85 LYS A CA 1
ATOM 708 C C . LYS A 1 85 ? -12.431 15.678 14.970 1.00 90.00 85 LYS A C 1
ATOM 710 O O . LYS A 1 85 ? -12.480 16.776 14.367 1.00 90.00 85 LYS A O 1
#

Sequence (85 aa):
MRKYEYDSINERMLDNWWNPNQPNEIVTQSLRCYTVEEISDLCDEENLNIVAIFPGGAFDFEKSRYKEQASLHECLSYRIKVKKK